Protein AF-A0A0V0Q0A6-F1 (afdb_monomer_lite)

pLDDT: mean 76.24, std 11.17, range [36.5, 92.44]

Radius of gyration: 13.83 Å; chains: 1; bounding box: 33×22×38 Å

Structure (mmCIF, N/CA/C/O backbone):
data_AF-A0A0V0Q0A6-F1
#
_entry.id   AF-A0A0V0Q0A6-F1
#
loop_
_atom_site.group_PDB
_atom_site.id
_atom_site.type_symbol
_atom_site.label_atom_id
_atom_site.label_alt_id
_atom_site.label_comp_id
_atom_site.label_asym_id
_atom_site.label_entity_id
_atom_site.label_seq_id
_atom_site.pdbx_PDB_ins_code
_atom_site.Cartn_x
_atom_site.Cartn_y
_atom_site.Cartn_z
_atom_site.occupancy
_atom_site.B_iso_or_equiv
_atom_site.auth_seq_id
_atom_site.auth_comp_id
_atom_site.auth_asym_id
_atom_site.auth_atom_id
_atom_site.pdbx_PDB_model_num
ATOM 1 N N . MET A 1 1 ? 19.187 2.003 -26.568 1.00 36.50 1 MET A N 1
ATOM 2 C CA . MET A 1 1 ? 18.005 1.743 -25.724 1.00 36.50 1 MET A CA 1
ATOM 3 C C . MET A 1 1 ? 17.864 2.925 -24.785 1.00 36.50 1 MET A C 1
ATOM 5 O O . MET A 1 1 ? 18.779 3.171 -24.014 1.00 36.50 1 MET A O 1
ATOM 9 N N . GLN A 1 2 ? 16.831 3.747 -24.969 1.00 39.50 2 GLN A N 1
ATOM 10 C CA . GLN A 1 2 ? 16.614 4.945 -24.158 1.00 39.50 2 GLN A CA 1
ATOM 11 C C . GLN A 1 2 ? 15.848 4.534 -22.901 1.00 39.50 2 GLN A C 1
ATOM 13 O O . GLN A 1 2 ? 14.640 4.323 -22.958 1.00 39.50 2 GLN A O 1
ATOM 18 N N . THR A 1 3 ? 16.545 4.384 -21.780 1.00 45.50 3 THR A N 1
ATOM 19 C CA . THR A 1 3 ? 15.919 4.360 -20.458 1.00 45.50 3 THR A CA 1
ATOM 20 C C . THR A 1 3 ? 15.183 5.686 -20.280 1.00 45.50 3 THR A C 1
ATOM 22 O O . THR A 1 3 ? 15.806 6.747 -20.317 1.00 45.50 3 THR A O 1
ATOM 25 N N . GLN A 1 4 ? 13.852 5.653 -20.166 1.00 49.09 4 GLN A N 1
ATOM 26 C CA . GLN A 1 4 ? 13.076 6.867 -19.918 1.00 49.09 4 GLN A CA 1
ATOM 27 C C . GLN A 1 4 ? 13.360 7.359 -18.489 1.00 49.09 4 GLN A C 1
ATOM 29 O O . GLN A 1 4 ? 13.018 6.659 -17.535 1.00 49.09 4 GLN A O 1
ATOM 34 N N . PRO A 1 5 ? 13.923 8.568 -18.302 1.00 47.22 5 PRO A N 1
ATOM 35 C CA . PRO A 1 5 ? 14.285 9.089 -16.978 1.00 47.22 5 PRO A CA 1
ATOM 36 C C . PRO A 1 5 ? 13.086 9.300 -16.034 1.00 47.22 5 PRO A C 1
ATOM 38 O O . PRO A 1 5 ? 13.267 9.491 -14.835 1.00 47.22 5 PRO A O 1
ATOM 41 N N . GLY A 1 6 ? 11.857 9.282 -16.563 1.00 53.50 6 GLY A N 1
ATOM 42 C CA . GLY A 1 6 ? 10.637 9.582 -15.809 1.00 53.50 6 GLY A CA 1
ATOM 43 C C . GLY A 1 6 ? 10.104 8.437 -14.942 1.00 53.50 6 GLY A C 1
ATOM 44 O O . GLY A 1 6 ? 9.478 8.712 -13.919 1.00 53.50 6 GLY A O 1
ATOM 45 N N . GLY A 1 7 ? 10.362 7.173 -15.303 1.00 60.72 7 GLY A N 1
ATOM 46 C CA . GLY A 1 7 ? 9.851 6.014 -14.559 1.00 60.72 7 GLY A CA 1
ATOM 47 C C . GLY A 1 7 ? 10.438 5.954 -13.150 1.00 60.72 7 GLY A C 1
ATOM 48 O O . GLY A 1 7 ? 9.716 6.071 -12.163 1.00 60.72 7 GLY A O 1
ATOM 49 N N . ILE A 1 8 ? 11.769 5.895 -13.061 1.00 64.38 8 ILE A N 1
ATOM 50 C CA . ILE A 1 8 ? 12.505 5.799 -11.790 1.00 64.38 8 ILE A CA 1
ATOM 51 C C . ILE A 1 8 ? 12.219 7.000 -10.876 1.00 64.38 8 ILE A C 1
ATOM 53 O O . ILE A 1 8 ? 11.958 6.815 -9.690 1.00 64.38 8 ILE A O 1
ATOM 57 N N . ALA A 1 9 ? 12.188 8.224 -11.414 1.00 67.12 9 ALA A N 1
ATOM 58 C CA . ALA A 1 9 ? 11.885 9.421 -10.623 1.00 67.12 9 ALA A CA 1
ATOM 59 C C . ALA A 1 9 ? 10.476 9.376 -9.999 1.00 67.12 9 ALA A C 1
ATOM 61 O O . ALA A 1 9 ? 10.286 9.800 -8.859 1.00 67.12 9 ALA A O 1
ATOM 62 N N . THR A 1 10 ? 9.500 8.811 -10.717 1.00 67.12 10 THR A N 1
ATOM 63 C CA . THR A 1 10 ? 8.127 8.637 -10.218 1.00 67.12 10 THR A CA 1
ATOM 64 C C . THR A 1 10 ? 8.071 7.604 -9.092 1.00 67.12 10 THR A C 1
ATOM 66 O O . THR A 1 10 ? 7.384 7.823 -8.095 1.00 67.12 10 THR A O 1
ATOM 69 N N . TYR A 1 11 ? 8.839 6.515 -9.199 1.00 67.81 11 TYR A N 1
ATOM 70 C CA . TYR A 1 11 ? 8.941 5.503 -8.142 1.00 67.81 11 TYR A CA 1
ATOM 71 C C . TYR A 1 11 ? 9.638 6.023 -6.882 1.00 67.81 11 TYR A C 1
ATOM 73 O O . TYR A 1 11 ? 9.186 5.743 -5.772 1.00 67.81 11 TYR A O 1
ATOM 81 N N . VAL A 1 12 ? 10.699 6.821 -7.032 1.00 71.31 12 VAL A N 1
ATOM 82 C CA . VAL A 1 12 ? 11.382 7.461 -5.896 1.00 71.31 12 VAL A CA 1
ATOM 83 C C . VAL A 1 12 ? 10.432 8.411 -5.166 1.00 71.31 12 VAL A C 1
ATOM 85 O O . VAL A 1 12 ? 10.251 8.274 -3.957 1.00 71.31 12 VAL A O 1
ATOM 88 N N . ALA A 1 13 ? 9.745 9.296 -5.897 1.00 73.62 13 ALA A N 1
ATOM 89 C CA . ALA A 1 13 ? 8.761 10.208 -5.314 1.00 73.62 13 ALA A CA 1
ATOM 90 C C . ALA A 1 13 ? 7.613 9.458 -4.610 1.00 73.62 13 ALA A C 1
ATOM 92 O O . ALA A 1 13 ? 7.124 9.888 -3.563 1.00 73.62 13 ALA A O 1
ATOM 93 N N . PHE A 1 14 ? 7.197 8.308 -5.152 1.00 73.06 14 PHE A N 1
ATOM 94 C CA . PHE A 1 14 ? 6.199 7.451 -4.519 1.00 73.06 14 PHE A CA 1
ATOM 95 C C . PHE A 1 14 ? 6.700 6.873 -3.188 1.00 73.06 14 PHE A C 1
ATOM 97 O O . PHE A 1 14 ? 6.000 6.955 -2.179 1.00 73.06 14 PHE A O 1
ATOM 104 N N . ASN A 1 15 ? 7.921 6.334 -3.155 1.00 74.38 15 ASN A N 1
ATOM 105 C CA . ASN A 1 15 ? 8.509 5.781 -1.934 1.00 74.38 15 ASN A CA 1
ATOM 106 C C . ASN A 1 15 ? 8.712 6.849 -0.849 1.00 74.38 15 ASN A C 1
ATOM 108 O O . ASN A 1 15 ? 8.439 6.587 0.322 1.00 74.38 15 ASN A O 1
ATOM 112 N N . GLU A 1 16 ? 9.113 8.066 -1.221 1.00 77.81 16 GLU A N 1
ATOM 113 C CA . GLU A 1 16 ? 9.180 9.197 -0.289 1.00 77.81 16 GLU A CA 1
ATOM 114 C C . GLU A 1 16 ? 7.803 9.527 0.301 1.00 77.81 16 GLU A C 1
ATOM 116 O O . GLU A 1 16 ? 7.675 9.745 1.508 1.00 77.81 16 GLU A O 1
ATOM 121 N N . ARG A 1 17 ? 6.748 9.503 -0.522 1.00 74.19 17 ARG A N 1
ATOM 122 C CA . ARG A 1 17 ? 5.373 9.748 -0.069 1.00 74.19 17 ARG A CA 1
ATOM 123 C C . ARG A 1 17 ? 4.884 8.671 0.899 1.00 74.19 17 ARG A C 1
ATOM 125 O O . ARG A 1 17 ? 4.270 8.996 1.913 1.00 74.19 17 ARG A O 1
ATOM 132 N N . VAL A 1 18 ? 5.189 7.405 0.618 1.00 75.31 18 VAL A N 1
ATOM 133 C CA . VAL A 1 18 ? 4.897 6.274 1.513 1.00 75.31 18 VAL A CA 1
ATOM 134 C C . VAL A 1 18 ? 5.636 6.424 2.846 1.00 75.31 18 VAL A C 1
ATOM 136 O O . VAL A 1 18 ? 5.043 6.218 3.904 1.00 75.31 18 VAL A O 1
ATOM 139 N N . ALA A 1 19 ? 6.907 6.830 2.820 1.00 73.94 19 ALA A N 1
ATOM 140 C CA . ALA A 1 19 ? 7.691 7.064 4.031 1.00 73.94 19 ALA A CA 1
ATOM 141 C C . ALA A 1 19 ? 7.142 8.225 4.877 1.00 73.94 19 ALA A C 1
ATOM 143 O O . ALA A 1 19 ? 7.128 8.131 6.104 1.00 73.94 19 ALA A O 1
ATOM 144 N N . GLN A 1 20 ? 6.654 9.294 4.241 1.00 76.06 20 GLN A N 1
ATOM 145 C CA . GLN A 1 20 ? 5.971 10.392 4.934 1.00 76.06 20 GLN A CA 1
ATOM 146 C C . GLN A 1 20 ? 4.671 9.917 5.592 1.00 76.06 20 GLN A C 1
ATOM 148 O O . GLN A 1 20 ? 4.464 10.189 6.771 1.00 76.06 20 GLN A O 1
ATOM 153 N N . LEU A 1 21 ? 3.846 9.148 4.870 1.00 69.75 21 LEU A N 1
ATOM 154 C CA . LEU A 1 21 ? 2.604 8.571 5.402 1.00 69.75 21 LEU A CA 1
ATOM 155 C C . LEU A 1 21 ? 2.859 7.679 6.624 1.00 69.75 21 LEU A C 1
ATOM 157 O O . LEU A 1 21 ? 2.131 7.765 7.609 1.00 69.75 21 LEU A O 1
ATOM 161 N N . LEU A 1 22 ? 3.926 6.872 6.598 1.00 67.38 22 LEU A N 1
ATOM 162 C CA . LEU A 1 22 ? 4.344 6.044 7.737 1.00 67.38 22 LEU A CA 1
ATOM 163 C C . LEU A 1 22 ? 4.654 6.863 8.998 1.00 67.38 22 LEU A C 1
ATOM 165 O O . LEU A 1 22 ? 4.480 6.356 10.103 1.00 67.38 22 LEU A O 1
ATOM 169 N N . GLN A 1 23 ? 5.134 8.098 8.842 1.00 71.06 23 GLN A N 1
ATOM 170 C CA . GLN A 1 23 ? 5.475 8.971 9.966 1.00 71.06 23 GLN A CA 1
ATOM 171 C C . GLN A 1 23 ? 4.282 9.796 10.456 1.00 71.06 23 GLN A C 1
ATOM 173 O O . GLN A 1 23 ? 4.186 10.062 11.652 1.00 71.06 23 GLN A O 1
ATOM 178 N N . SER A 1 24 ? 3.388 10.215 9.557 1.00 74.94 24 SER A N 1
ATOM 179 C CA . SER A 1 24 ? 2.265 11.095 9.893 1.00 74.94 24 SER A CA 1
ATOM 180 C C . SER A 1 24 ? 0.995 10.356 10.312 1.00 74.94 24 SER A C 1
ATOM 182 O O . SER A 1 24 ? 0.163 10.939 11.002 1.00 74.94 24 SER A O 1
ATOM 184 N N . GLU A 1 25 ? 0.820 9.097 9.897 1.00 72.75 25 GLU A N 1
ATOM 185 C CA . GLU A 1 25 ? -0.445 8.367 10.030 1.00 72.75 25 GLU A CA 1
ATOM 186 C C . GLU A 1 25 ? -0.214 6.927 10.530 1.00 72.75 25 GLU A C 1
ATOM 188 O O . GLU A 1 25 ? -0.234 5.974 9.743 1.00 72.75 25 GLU A O 1
ATOM 193 N N . PRO A 1 26 ? -0.003 6.729 11.848 1.00 74.00 26 PRO A N 1
ATOM 194 C CA . PRO A 1 26 ? 0.323 5.417 12.416 1.00 74.00 26 PRO A CA 1
ATOM 195 C C . PRO A 1 26 ? -0.766 4.362 12.165 1.00 74.00 26 PRO A C 1
ATOM 197 O O . PRO A 1 26 ? -0.451 3.185 11.990 1.00 74.00 26 PRO A O 1
ATOM 200 N N . ASP A 1 27 ? -2.027 4.783 12.048 1.00 75.69 27 ASP A N 1
ATOM 201 C CA . ASP A 1 27 ? -3.169 3.921 11.713 1.00 75.69 27 ASP A CA 1
ATOM 202 C C . ASP A 1 27 ? -3.042 3.245 10.338 1.00 75.69 27 ASP A C 1
ATOM 204 O O . ASP A 1 27 ? -3.681 2.223 10.085 1.00 75.69 27 ASP A O 1
ATOM 208 N N . ASN A 1 28 ? -2.190 3.779 9.460 1.00 74.56 28 ASN A N 1
ATOM 209 C CA . ASN A 1 28 ? -1.949 3.255 8.120 1.00 74.56 28 ASN A CA 1
ATOM 210 C C . ASN A 1 28 ? -0.605 2.552 7.975 1.00 74.56 28 ASN A C 1
ATOM 212 O O . ASN A 1 28 ? -0.227 2.177 6.861 1.00 74.56 28 ASN A O 1
ATOM 216 N N . ALA A 1 29 ? 0.124 2.349 9.073 1.00 82.00 29 ALA A N 1
ATOM 217 C CA . ALA A 1 29 ? 1.497 1.874 9.000 1.00 82.00 29 ALA A CA 1
ATOM 218 C C . ALA A 1 29 ? 1.625 0.523 8.277 1.00 82.00 29 ALA A C 1
ATOM 220 O O . ALA A 1 29 ? 2.548 0.319 7.487 1.00 82.00 29 ALA A O 1
ATOM 221 N N . ALA A 1 30 ? 0.668 -0.385 8.487 1.00 86.38 30 ALA A N 1
ATOM 222 C CA . ALA A 1 30 ? 0.632 -1.670 7.793 1.00 86.38 30 ALA A CA 1
ATOM 223 C C . ALA A 1 30 ? 0.453 -1.498 6.276 1.00 86.38 30 ALA A C 1
ATOM 225 O O . ALA A 1 30 ? 1.220 -2.057 5.492 1.00 86.38 30 ALA A O 1
ATOM 226 N N . ALA A 1 31 ? -0.513 -0.680 5.859 1.00 82.44 31 ALA A N 1
ATOM 227 C CA . ALA A 1 31 ? -0.839 -0.486 4.453 1.00 82.44 31 ALA A CA 1
ATOM 228 C C . ALA A 1 31 ? 0.293 0.240 3.706 1.00 82.44 31 ALA A C 1
ATOM 230 O O . ALA A 1 31 ? 0.691 -0.170 2.617 1.00 82.44 31 ALA A O 1
ATOM 231 N N . ALA A 1 32 ? 0.881 1.260 4.333 1.00 79.19 32 ALA A N 1
ATOM 232 C CA . ALA A 1 32 ? 2.029 1.966 3.785 1.00 79.19 32 ALA A CA 1
ATOM 233 C C . ALA A 1 32 ? 3.264 1.050 3.673 1.00 79.19 32 ALA A C 1
ATOM 235 O O . ALA A 1 32 ? 3.973 1.084 2.668 1.00 79.19 32 ALA A O 1
ATOM 236 N N . ARG A 1 33 ? 3.497 0.156 4.644 1.00 85.12 33 ARG A N 1
ATOM 237 C CA . ARG A 1 33 ? 4.598 -0.815 4.561 1.00 85.12 33 ARG A CA 1
ATOM 238 C C . ARG A 1 33 ? 4.396 -1.845 3.446 1.00 85.12 33 ARG A C 1
ATOM 240 O O . ARG A 1 33 ? 5.362 -2.155 2.753 1.00 85.12 33 ARG A O 1
ATOM 247 N N . LEU A 1 34 ? 3.172 -2.338 3.252 1.00 89.50 34 LEU A N 1
ATOM 248 C CA . LEU A 1 34 ? 2.838 -3.249 2.149 1.00 89.50 34 LEU A CA 1
ATOM 249 C C . LEU A 1 34 ? 3.036 -2.576 0.785 1.00 89.50 34 LEU A C 1
ATOM 251 O O . LEU A 1 34 ? 3.667 -3.156 -0.095 1.00 89.50 34 LEU A O 1
ATOM 255 N N . LEU A 1 35 ? 2.595 -1.324 0.636 1.00 83.62 35 LEU A N 1
ATOM 256 C CA . LEU A 1 35 ? 2.831 -0.548 -0.584 1.00 83.62 35 LEU A CA 1
ATOM 257 C C . LEU A 1 35 ? 4.322 -0.363 -0.880 1.00 83.62 35 LEU A C 1
ATOM 259 O O . LEU A 1 35 ? 4.734 -0.572 -2.016 1.00 83.62 35 LEU A O 1
ATOM 263 N N . GLY A 1 36 ? 5.136 -0.037 0.129 1.00 82.88 36 GLY A N 1
ATOM 264 C CA . GLY A 1 36 ? 6.586 0.098 -0.046 1.00 82.88 36 GLY A CA 1
ATOM 265 C C . GLY A 1 36 ? 7.278 -1.206 -0.468 1.00 82.88 36 GLY A C 1
ATOM 266 O O . GLY A 1 36 ? 8.224 -1.186 -1.250 1.00 82.88 36 GLY A O 1
ATOM 267 N N . GLN A 1 37 ? 6.801 -2.359 0.013 1.00 85.69 37 GLN A N 1
ATOM 268 C CA . GLN A 1 37 ? 7.303 -3.661 -0.443 1.00 85.69 37 GLN A CA 1
ATOM 269 C C . GLN A 1 37 ? 6.928 -3.934 -1.902 1.00 85.69 37 GLN A C 1
ATOM 271 O O . GLN A 1 37 ? 7.756 -4.429 -2.667 1.00 85.69 37 GLN A O 1
ATOM 276 N N . LEU A 1 38 ? 5.696 -3.598 -2.285 1.00 84.31 38 LEU A N 1
ATOM 277 C CA . LEU A 1 38 ? 5.189 -3.776 -3.641 1.00 84.31 38 LEU A CA 1
ATOM 278 C C . LEU A 1 38 ? 5.998 -2.951 -4.652 1.00 84.31 38 LEU A C 1
ATOM 280 O O . LEU A 1 38 ? 6.455 -3.476 -5.667 1.00 84.31 38 LEU A O 1
ATOM 284 N N . THR A 1 39 ? 6.226 -1.672 -4.350 1.00 78.50 39 THR A N 1
ATOM 285 C CA . THR A 1 39 ? 7.010 -0.777 -5.207 1.00 78.50 39 THR A CA 1
ATOM 286 C C . THR A 1 39 ? 8.486 -1.133 -5.234 1.00 78.50 39 THR A C 1
ATOM 288 O O . THR A 1 39 ? 9.094 -1.062 -6.297 1.00 78.50 39 THR A O 1
ATOM 291 N N . GLY A 1 40 ? 9.061 -1.565 -4.107 1.00 80.00 40 GLY A N 1
ATOM 292 C CA . GLY A 1 40 ? 10.441 -2.049 -4.056 1.00 80.00 40 GLY A CA 1
ATOM 293 C C . GLY A 1 40 ? 10.675 -3.223 -5.010 1.00 80.00 40 GLY A C 1
ATOM 294 O O . GLY A 1 40 ? 11.595 -3.181 -5.823 1.00 80.00 40 GLY A O 1
ATOM 295 N N . ARG A 1 41 ? 9.785 -4.227 -4.991 1.00 79.31 41 ARG A N 1
ATOM 296 C CA . ARG A 1 41 ? 9.854 -5.375 -5.914 1.00 79.31 41 ARG A CA 1
ATOM 297 C C . ARG A 1 41 ? 9.718 -4.960 -7.377 1.00 79.31 41 ARG A C 1
ATOM 299 O O . ARG A 1 41 ? 10.422 -5.505 -8.222 1.00 79.31 41 ARG A O 1
ATOM 306 N N . PHE A 1 42 ? 8.842 -4.000 -7.674 1.00 76.38 42 PHE A N 1
ATOM 307 C CA . PHE A 1 42 ? 8.689 -3.483 -9.033 1.00 76.38 42 PHE A CA 1
ATOM 308 C C . PHE A 1 42 ? 9.969 -2.798 -9.529 1.00 76.38 42 PHE A C 1
ATOM 310 O O . PHE A 1 42 ? 10.409 -3.067 -10.643 1.00 76.38 42 PHE A O 1
ATOM 317 N N . VAL A 1 43 ? 10.595 -1.953 -8.702 1.00 74.19 43 VAL A N 1
ATOM 318 C CA . VAL A 1 43 ? 11.860 -1.286 -9.054 1.00 74.19 43 VAL A CA 1
ATOM 319 C C . VAL A 1 43 ? 12.964 -2.312 -9.290 1.00 74.19 43 VAL A C 1
ATOM 321 O O . VAL A 1 43 ? 13.643 -2.236 -10.308 1.00 74.19 43 VAL A O 1
ATOM 324 N N . GLU A 1 44 ? 13.103 -3.312 -8.415 1.00 74.62 44 GLU A N 1
ATOM 325 C CA . GLU A 1 44 ? 14.083 -4.387 -8.609 1.00 74.62 44 GLU A CA 1
ATOM 326 C C . GLU A 1 44 ? 13.850 -5.179 -9.905 1.00 74.62 44 GLU A C 1
ATOM 328 O O . GLU A 1 44 ? 14.812 -5.575 -10.567 1.00 74.62 44 GLU A O 1
ATOM 333 N N . ALA A 1 45 ? 12.590 -5.437 -10.269 1.00 72.88 45 ALA A N 1
ATOM 334 C CA . ALA A 1 45 ? 12.246 -6.104 -11.521 1.00 72.88 45 ALA A CA 1
ATOM 335 C C . ALA A 1 45 ? 12.596 -5.225 -12.732 1.00 72.88 45 ALA A C 1
ATOM 337 O O . ALA A 1 45 ? 13.246 -5.701 -13.659 1.00 72.88 45 ALA A O 1
ATOM 338 N N . PHE A 1 46 ? 12.248 -3.937 -12.678 1.00 69.19 46 PHE A N 1
ATOM 339 C CA . PHE A 1 46 ? 12.534 -2.959 -13.727 1.00 69.19 46 PHE A CA 1
ATOM 340 C C . PHE A 1 46 ? 14.040 -2.727 -13.935 1.00 69.19 46 PHE A C 1
ATOM 342 O O . PHE A 1 46 ? 14.492 -2.579 -15.069 1.00 69.19 46 PHE A O 1
ATOM 349 N N . GLU A 1 47 ? 14.835 -2.707 -12.860 1.00 71.38 47 GLU A N 1
ATOM 350 C CA . GLU A 1 47 ? 16.297 -2.593 -12.939 1.00 71.38 47 GLU A CA 1
ATOM 351 C C . GLU A 1 47 ? 16.946 -3.819 -13.592 1.00 71.38 47 GLU A C 1
ATOM 353 O O . GLU A 1 47 ? 17.932 -3.676 -14.317 1.00 71.38 47 GLU A O 1
ATOM 358 N N . ARG A 1 48 ? 16.405 -5.023 -13.354 1.00 74.25 48 ARG A N 1
ATOM 359 C CA . ARG A 1 48 ? 16.899 -6.256 -13.989 1.00 74.25 48 ARG A CA 1
ATOM 360 C C . ARG A 1 48 ? 16.496 -6.345 -15.454 1.00 74.25 48 ARG A C 1
ATOM 362 O O . ARG A 1 48 ? 17.320 -6.720 -16.284 1.00 74.25 48 ARG A O 1
ATOM 369 N N . GLU A 1 49 ? 15.246 -6.020 -15.762 1.00 72.50 49 GLU A N 1
ATOM 370 C CA . GLU A 1 49 ? 14.699 -6.067 -17.112 1.00 72.50 49 GLU A CA 1
ATOM 371 C C . GLU A 1 49 ? 13.677 -4.932 -17.289 1.00 72.50 49 GLU A C 1
ATOM 373 O O . GLU A 1 49 ? 12.579 -4.998 -16.733 1.00 72.50 49 GLU A O 1
ATOM 378 N N . PRO A 1 50 ? 14.020 -3.870 -18.046 1.00 67.94 50 PRO A N 1
ATOM 379 C CA . PRO A 1 50 ? 13.119 -2.746 -18.249 1.00 67.94 50 PRO A CA 1
ATOM 380 C C . PRO A 1 50 ? 11.818 -3.210 -18.901 1.00 67.94 50 PRO A C 1
ATOM 382 O O . PRO A 1 50 ? 11.820 -3.750 -20.012 1.00 67.94 50 PRO A O 1
ATOM 385 N N . LEU A 1 51 ? 10.706 -2.982 -18.210 1.00 66.44 51 LEU A N 1
ATOM 386 C CA . LEU A 1 51 ? 9.388 -3.373 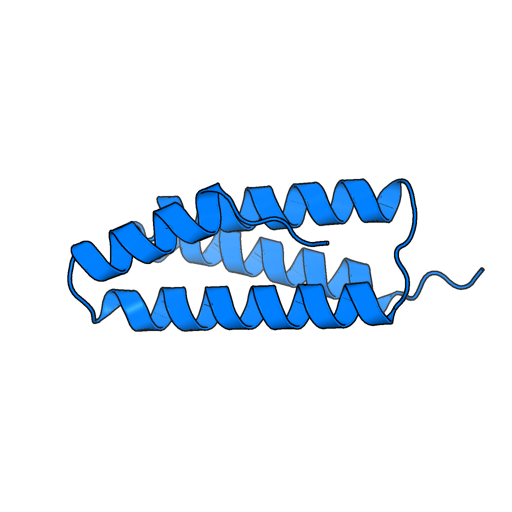-18.688 1.00 66.44 51 LEU A CA 1
ATOM 387 C C . LEU A 1 51 ? 8.942 -2.488 -19.869 1.00 66.44 51 LEU A C 1
ATOM 389 O O . LEU A 1 51 ? 9.428 -1.366 -20.048 1.00 66.44 51 LEU A O 1
ATOM 393 N N . PRO A 1 52 ? 8.004 -2.969 -20.706 1.00 68.56 52 PRO A N 1
ATOM 394 C CA . PRO A 1 52 ? 7.377 -2.137 -21.723 1.00 68.56 52 PRO A CA 1
ATOM 395 C C . PRO A 1 52 ? 6.699 -0.910 -21.096 1.00 68.56 52 PRO A C 1
ATOM 397 O O . PRO A 1 52 ? 6.036 -1.012 -20.068 1.00 68.56 52 PRO A O 1
ATOM 400 N N . SER A 1 53 ? 6.751 0.241 -21.769 1.00 66.06 53 SER A N 1
ATOM 401 C CA . SER A 1 53 ? 6.183 1.506 -21.262 1.00 66.06 53 SER A CA 1
ATOM 402 C C . SER A 1 53 ? 4.673 1.468 -20.960 1.00 66.06 53 SER A C 1
ATOM 404 O O . SER A 1 53 ? 4.166 2.282 -20.186 1.00 66.06 53 SER A O 1
ATOM 406 N N . SER A 1 54 ? 3.932 0.532 -21.559 1.00 66.62 54 SER A N 1
ATOM 407 C CA . SER A 1 54 ? 2.525 0.267 -21.237 1.00 66.62 54 SER A CA 1
ATOM 408 C C . SER A 1 54 ? 2.342 -0.354 -19.849 1.00 66.62 54 SER A C 1
ATOM 410 O O . SER A 1 54 ? 1.386 0.001 -19.157 1.00 66.62 54 SER A O 1
ATOM 412 N N . VAL A 1 55 ? 3.260 -1.231 -19.438 1.00 67.38 55 VAL A N 1
ATOM 413 C CA . VAL A 1 55 ? 3.271 -1.875 -18.118 1.00 67.38 55 VAL A CA 1
ATOM 414 C C . VAL A 1 55 ? 3.587 -0.842 -17.040 1.00 67.38 55 VAL A C 1
ATOM 416 O O . VAL A 1 55 ? 2.850 -0.733 -16.063 1.00 67.38 55 VAL A O 1
ATOM 419 N N . ASP A 1 56 ? 4.578 0.021 -17.279 1.00 69.94 56 ASP A N 1
ATOM 420 C CA . ASP A 1 56 ? 4.929 1.110 -16.358 1.00 69.94 56 ASP A CA 1
ATOM 421 C C . ASP A 1 56 ? 3.736 2.021 -16.052 1.00 69.94 56 ASP A C 1
ATOM 423 O O . ASP A 1 56 ? 3.480 2.382 -14.901 1.00 69.94 56 ASP A O 1
ATOM 427 N N . ARG A 1 57 ? 2.963 2.388 -17.081 1.00 74.75 57 ARG A N 1
ATOM 428 C CA . ARG A 1 57 ? 1.810 3.277 -16.911 1.00 74.75 57 ARG A CA 1
ATOM 429 C C . ARG A 1 57 ? 0.676 2.604 -16.141 1.00 74.75 57 ARG A C 1
ATOM 431 O O . ARG A 1 57 ? 0.061 3.250 -15.297 1.00 74.75 57 ARG A O 1
ATOM 438 N N . ALA A 1 58 ? 0.405 1.328 -16.413 1.00 80.00 58 ALA A N 1
ATOM 439 C CA . ALA A 1 58 ? -0.617 0.568 -15.699 1.00 80.00 58 ALA A CA 1
ATOM 440 C C . ALA A 1 58 ? -0.246 0.371 -14.219 1.00 80.00 58 ALA A C 1
ATOM 442 O O . ALA A 1 58 ? -1.089 0.574 -13.344 1.00 80.00 58 ALA A O 1
ATOM 443 N N . ALA A 1 59 ? 1.022 0.059 -13.941 1.00 80.00 59 ALA A N 1
ATOM 444 C CA . ALA A 1 59 ? 1.566 -0.068 -12.594 1.00 80.00 59 ALA A CA 1
ATOM 445 C C . ALA A 1 59 ? 1.432 1.241 -11.795 1.00 80.00 59 ALA A C 1
ATOM 447 O O . ALA A 1 59 ? 0.924 1.239 -10.671 1.00 80.00 59 ALA A O 1
ATOM 448 N N . ILE A 1 60 ? 1.797 2.376 -12.402 1.00 76.12 60 ILE A N 1
ATOM 449 C CA . ILE A 1 60 ? 1.670 3.703 -11.781 1.00 76.12 60 ILE A CA 1
ATOM 450 C C . ILE A 1 60 ? 0.205 4.048 -11.474 1.00 76.12 60 ILE A C 1
ATOM 452 O O . ILE A 1 60 ? -0.090 4.544 -10.387 1.00 76.12 60 ILE A O 1
ATOM 456 N N . GLU A 1 61 ? -0.729 3.790 -12.393 1.00 83.38 61 GLU A N 1
ATOM 457 C CA . GLU A 1 61 ? -2.153 4.056 -12.141 1.00 83.38 61 GLU A CA 1
ATOM 458 C C . GLU A 1 61 ? -2.722 3.160 -11.035 1.00 83.38 61 GLU A C 1
ATOM 460 O O . GLU A 1 61 ? -3.479 3.632 -10.186 1.00 83.38 61 GLU A O 1
ATOM 465 N N . ARG A 1 62 ? -2.301 1.891 -10.971 1.00 86.00 62 ARG A N 1
ATOM 466 C CA . ARG A 1 62 ? -2.697 0.979 -9.890 1.00 86.00 62 ARG A CA 1
ATOM 467 C C . ARG A 1 62 ? -2.213 1.482 -8.525 1.00 86.00 62 ARG A C 1
ATOM 469 O O . ARG A 1 62 ? -2.977 1.509 -7.562 1.00 86.00 62 ARG A O 1
ATOM 476 N N . LEU A 1 63 ? -0.966 1.946 -8.460 1.00 83.19 63 LEU A N 1
ATOM 477 C CA . LEU A 1 63 ? -0.378 2.528 -7.255 1.00 83.19 63 LEU A CA 1
ATOM 478 C C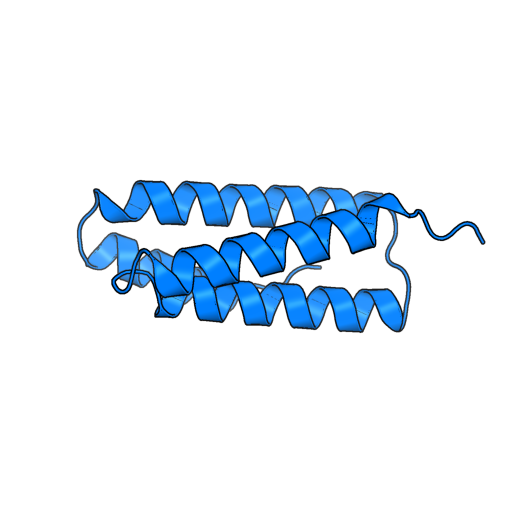 . LEU A 1 63 ? -1.121 3.780 -6.779 1.00 83.19 63 LEU A C 1
ATOM 480 O O . LEU A 1 63 ? -1.379 3.919 -5.582 1.00 83.19 63 LEU A O 1
ATOM 484 N N . LYS A 1 64 ? -1.514 4.666 -7.702 1.00 82.31 64 LYS A N 1
ATOM 485 C CA . LYS A 1 64 ? -2.340 5.839 -7.374 1.00 82.31 64 LYS A CA 1
ATOM 486 C C . LYS A 1 64 ? -3.694 5.434 -6.798 1.00 82.31 64 LYS A C 1
ATOM 488 O O . LYS A 1 64 ? -4.072 5.950 -5.751 1.00 82.31 64 LYS A O 1
ATOM 493 N N . GLN A 1 65 ? -4.378 4.472 -7.419 1.00 87.44 65 GLN A N 1
ATOM 494 C CA . GLN A 1 65 ? -5.674 3.984 -6.932 1.00 87.44 65 GLN A CA 1
ATOM 495 C C . GLN A 1 65 ? -5.579 3.415 -5.514 1.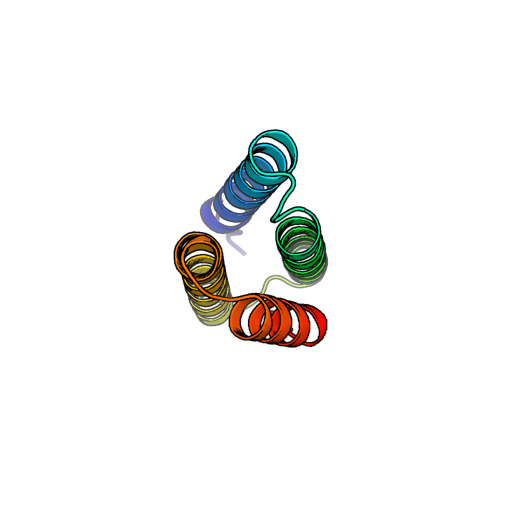00 87.44 65 GLN A C 1
ATOM 497 O O . GLN A 1 65 ? -6.450 3.675 -4.684 1.00 87.44 65 GLN A O 1
ATOM 502 N N . TRP A 1 66 ? -4.522 2.660 -5.201 1.00 87.88 66 TRP A N 1
ATOM 503 C CA . TRP A 1 66 ? -4.331 2.165 -3.840 1.00 87.88 66 TRP A CA 1
ATOM 504 C C . TRP A 1 66 ? -4.035 3.279 -2.841 1.00 87.88 66 TRP A C 1
ATOM 506 O O . TRP A 1 66 ? -4.606 3.244 -1.755 1.00 87.88 66 TRP A O 1
ATOM 516 N N . LEU A 1 67 ? -3.225 4.284 -3.194 1.00 81.31 67 LEU A N 1
ATOM 517 C CA . LEU A 1 67 ? -3.011 5.451 -2.330 1.00 81.31 67 LEU A CA 1
ATOM 518 C C . LEU A 1 67 ? -4.317 6.207 -2.055 1.00 81.31 67 LEU A C 1
ATOM 520 O O . LEU A 1 67 ? -4.609 6.528 -0.905 1.00 81.31 67 LEU A O 1
ATOM 524 N N . GLU A 1 68 ? -5.125 6.460 -3.084 1.00 83.75 68 GLU A N 1
ATOM 525 C CA . GLU A 1 68 ? -6.424 7.127 -2.937 1.00 83.75 68 GLU A CA 1
ATOM 526 C C . GLU A 1 68 ? -7.366 6.332 -2.026 1.00 83.75 68 GLU A C 1
ATOM 528 O O . GLU A 1 68 ? -8.005 6.891 -1.132 1.00 83.75 68 GLU A O 1
ATOM 533 N N . ARG A 1 69 ? -7.408 5.005 -2.192 1.00 85.69 69 ARG A N 1
ATOM 534 C CA . ARG A 1 69 ? -8.196 4.115 -1.330 1.00 85.69 69 ARG A CA 1
ATOM 535 C C . ARG A 1 69 ? -7.692 4.096 0.107 1.00 85.69 69 ARG A C 1
ATOM 537 O O . ARG A 1 69 ? -8.513 4.032 1.014 1.00 85.69 69 ARG A O 1
ATOM 544 N N . LEU A 1 70 ? -6.384 4.188 0.325 1.00 80.44 70 LEU A N 1
ATOM 545 C CA . LEU A 1 70 ? -5.774 4.259 1.654 1.00 80.44 70 LEU A CA 1
ATOM 546 C C . LEU A 1 70 ? -6.221 5.511 2.411 1.00 80.44 70 LEU A C 1
ATOM 548 O O . LEU A 1 70 ? -6.549 5.445 3.591 1.00 80.44 70 LEU A O 1
ATOM 552 N N . VAL A 1 71 ? -6.299 6.646 1.713 1.00 79.31 71 VAL A N 1
ATOM 553 C CA . VAL A 1 71 ? -6.824 7.898 2.273 1.00 79.31 71 VAL A CA 1
ATOM 554 C C . VAL A 1 71 ? -8.328 7.778 2.541 1.00 79.31 71 VAL A C 1
ATOM 556 O O . VAL A 1 71 ? -8.806 8.164 3.605 1.00 79.31 71 VAL A O 1
ATOM 559 N N . ALA A 1 72 ? -9.089 7.193 1.612 1.00 81.44 72 ALA A N 1
ATOM 560 C CA . ALA A 1 72 ? -10.539 7.059 1.744 1.00 81.44 72 ALA A CA 1
ATOM 561 C C . ALA A 1 72 ? -10.967 6.066 2.841 1.00 81.44 72 ALA A C 1
ATOM 563 O O . ALA A 1 72 ? -11.961 6.296 3.532 1.00 81.44 72 ALA A O 1
ATOM 564 N N . VAL A 1 73 ? -10.237 4.960 3.016 1.00 81.38 73 VAL A N 1
ATOM 565 C CA . VAL A 1 73 ? -10.592 3.889 3.961 1.00 81.38 73 VAL A CA 1
ATOM 566 C C . VAL A 1 73 ? -10.387 4.299 5.420 1.00 81.38 73 VAL A C 1
ATOM 568 O O . VAL A 1 73 ? -10.983 3.710 6.319 1.00 81.38 73 VAL A O 1
ATOM 571 N N . GLN A 1 74 ? -9.609 5.353 5.680 1.00 72.69 74 GLN A N 1
ATOM 572 C CA . GLN A 1 74 ? -9.497 5.927 7.022 1.00 72.69 74 GLN A CA 1
ATOM 573 C C . GLN A 1 74 ? -10.833 6.434 7.551 1.00 72.69 74 GLN A C 1
ATOM 575 O O . GLN A 1 74 ? -11.104 6.321 8.742 1.00 72.69 74 GLN A O 1
ATOM 580 N N . GLN A 1 75 ? -11.692 6.949 6.673 1.00 75.62 75 GLN A N 1
ATOM 581 C CA . GLN A 1 75 ? -13.028 7.395 7.062 1.00 75.62 75 GLN A CA 1
ATOM 582 C C . GLN A 1 75 ? -14.043 6.242 7.112 1.00 75.62 75 GLN A C 1
ATOM 584 O O . GLN A 1 75 ? -15.219 6.463 7.394 1.00 75.62 75 GLN A O 1
ATOM 589 N N . ARG A 1 76 ? -13.599 5.008 6.838 1.00 79.25 76 ARG A N 1
ATOM 590 C CA . ARG A 1 76 ? -14.408 3.787 6.861 1.00 79.25 76 ARG A CA 1
ATOM 591 C C . ARG A 1 76 ? -14.103 2.921 8.086 1.00 79.25 76 ARG A C 1
ATOM 593 O O . ARG A 1 76 ? -13.166 3.179 8.843 1.00 79.25 76 ARG A O 1
ATOM 600 N N . GLY A 1 77 ? -14.936 1.899 8.283 1.00 81.31 77 GLY A N 1
ATOM 601 C CA . GLY A 1 77 ? -14.840 0.954 9.396 1.00 81.31 77 GLY A CA 1
ATOM 602 C C . GLY A 1 77 ? -13.669 -0.028 9.277 1.00 81.31 77 GLY A C 1
ATOM 603 O O . GLY A 1 77 ? -13.017 -0.132 8.238 1.00 81.31 77 GLY A O 1
ATOM 604 N N . ALA A 1 78 ? -13.414 -0.771 10.357 1.00 86.12 78 ALA A N 1
ATOM 605 C CA . ALA A 1 78 ? -12.288 -1.704 10.462 1.00 86.12 78 ALA A CA 1
ATOM 606 C C . ALA A 1 78 ? -12.288 -2.800 9.378 1.00 86.12 78 ALA A C 1
ATOM 608 O O . ALA A 1 78 ? -11.220 -3.151 8.879 1.00 86.12 78 AL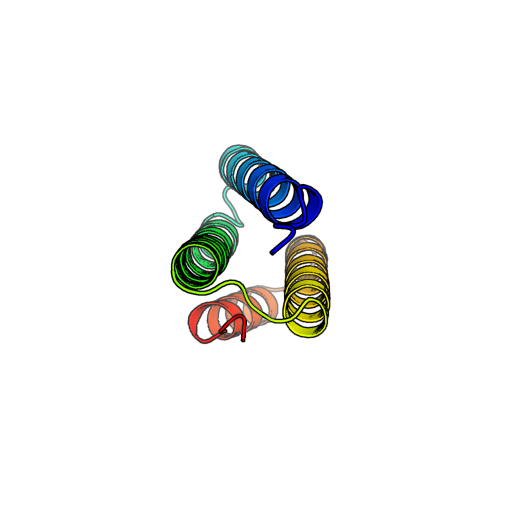A A O 1
ATOM 609 N N . ASP A 1 79 ? -13.463 -3.286 8.973 1.00 89.31 79 ASP A N 1
ATOM 610 C CA . ASP A 1 79 ? -13.592 -4.332 7.950 1.00 89.31 79 ASP A CA 1
ATOM 611 C C . ASP A 1 79 ? -13.081 -3.866 6.580 1.00 89.31 79 ASP A C 1
ATOM 613 O O . ASP A 1 79 ? -12.337 -4.586 5.914 1.00 89.31 79 ASP A O 1
ATOM 617 N N . ASP A 1 80 ? -13.400 -2.628 6.188 1.00 88.31 80 ASP A N 1
ATOM 618 C CA . ASP A 1 80 ? -12.928 -2.046 4.928 1.00 88.31 80 ASP A CA 1
ATOM 619 C C . ASP A 1 80 ? -11.403 -1.852 4.945 1.00 88.31 80 ASP A C 1
ATOM 621 O O . ASP A 1 80 ? -10.720 -2.099 3.946 1.00 88.31 80 ASP A O 1
ATOM 625 N N . ARG A 1 81 ? -10.845 -1.448 6.097 1.00 87.38 81 ARG A N 1
ATOM 626 C CA . ARG A 1 81 ? -9.391 -1.311 6.280 1.00 87.38 81 ARG A CA 1
ATOM 627 C C . ARG A 1 81 ? -8.694 -2.668 6.159 1.00 87.38 81 ARG A C 1
ATOM 629 O O . ARG A 1 81 ? -7.688 -2.775 5.459 1.00 87.38 81 ARG A O 1
ATOM 636 N N . LEU A 1 82 ? -9.239 -3.707 6.794 1.00 89.69 82 LEU A N 1
ATOM 637 C CA . LEU A 1 82 ? -8.697 -5.064 6.729 1.00 89.69 82 LEU A CA 1
ATOM 638 C C . LEU A 1 82 ? -8.771 -5.643 5.310 1.00 89.69 82 LEU A C 1
ATOM 640 O O . LEU A 1 82 ? -7.812 -6.260 4.850 1.00 89.69 82 LEU A O 1
ATOM 644 N N . ALA A 1 83 ? -9.871 -5.407 4.593 1.00 91.19 83 ALA A N 1
ATOM 645 C CA . ALA A 1 83 ? -10.010 -5.825 3.202 1.00 91.19 83 ALA A CA 1
ATOM 646 C C . ALA A 1 83 ? -8.935 -5.188 2.304 1.00 91.19 83 ALA A C 1
ATOM 648 O O . ALA A 1 83 ? -8.305 -5.894 1.517 1.00 91.19 83 ALA A O 1
ATOM 649 N N . LEU A 1 84 ? -8.668 -3.884 2.466 1.00 90.44 84 LEU A N 1
ATOM 650 C CA . LEU A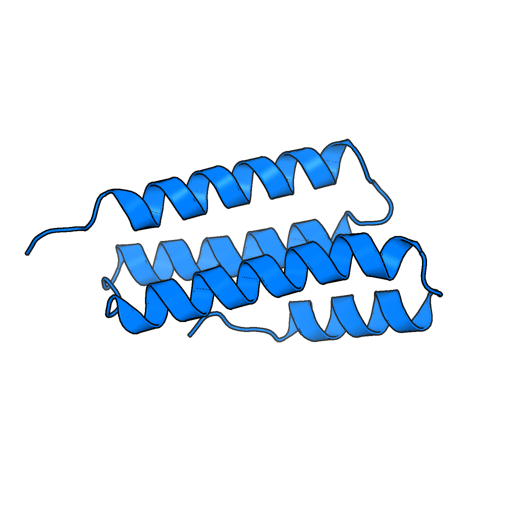 1 84 ? -7.606 -3.202 1.719 1.00 90.44 84 LEU A CA 1
ATOM 651 C C . LEU A 1 84 ? -6.216 -3.768 2.047 1.00 90.44 84 LEU A C 1
ATOM 653 O O . LEU A 1 84 ? -5.411 -3.973 1.142 1.00 90.44 84 LEU A O 1
ATOM 657 N N . LEU A 1 85 ? -5.932 -4.045 3.322 1.00 90.75 85 LEU A N 1
ATOM 658 C CA . LEU A 1 85 ? -4.665 -4.655 3.736 1.00 90.75 85 LEU A CA 1
ATOM 659 C C . LEU A 1 85 ? -4.462 -6.036 3.105 1.00 90.75 85 LEU A C 1
ATOM 661 O O . LEU A 1 85 ? -3.381 -6.319 2.595 1.00 90.75 85 LEU A O 1
ATOM 665 N N . ASN A 1 86 ? -5.501 -6.872 3.107 1.00 91.56 86 ASN A N 1
ATOM 666 C CA . ASN A 1 86 ? -5.446 -8.201 2.503 1.00 91.56 86 ASN A CA 1
ATOM 667 C C . ASN A 1 86 ? -5.231 -8.129 0.988 1.00 91.56 86 ASN A C 1
ATOM 669 O O . ASN A 1 86 ? -4.442 -8.903 0.456 1.00 91.56 86 ASN A O 1
ATOM 673 N N . GLU A 1 87 ? -5.883 -7.186 0.304 1.00 92.44 87 GLU A N 1
ATOM 674 C CA . GLU A 1 87 ? -5.667 -6.952 -1.126 1.00 92.44 87 GLU A CA 1
ATOM 675 C C . GLU A 1 87 ? -4.215 -6.547 -1.416 1.00 92.44 87 GLU A C 1
ATOM 677 O O . GLU A 1 87 ? -3.573 -7.144 -2.278 1.00 92.44 87 GLU A O 1
ATOM 682 N N . LEU A 1 88 ? -3.670 -5.583 -0.664 1.00 90.56 88 LEU A N 1
ATOM 683 C CA . LEU A 1 88 ? -2.282 -5.136 -0.819 1.00 90.56 88 LEU A CA 1
ATOM 684 C C . LEU A 1 88 ? -1.268 -6.250 -0.532 1.00 90.56 88 LEU A C 1
ATOM 686 O O . LEU A 1 88 ? -0.220 -6.298 -1.170 1.00 90.56 88 LEU A O 1
ATOM 690 N N . ALA A 1 89 ? -1.566 -7.148 0.410 1.00 88.56 89 ALA A N 1
ATOM 691 C CA . ALA A 1 89 ? -0.665 -8.229 0.804 1.00 88.56 89 ALA A CA 1
ATOM 692 C C . ALA A 1 89 ? -0.453 -9.290 -0.288 1.00 88.56 89 ALA A C 1
ATOM 694 O O . ALA A 1 89 ? 0.581 -9.958 -0.290 1.00 88.56 89 ALA A O 1
ATOM 695 N N . VAL A 1 90 ? -1.414 -9.448 -1.201 1.00 90.94 90 VAL A N 1
ATOM 696 C CA . VAL A 1 90 ? -1.364 -10.437 -2.295 1.00 90.94 90 VAL A CA 1
ATOM 697 C C . VAL A 1 90 ? -1.210 -9.796 -3.674 1.00 90.94 90 VAL A C 1
ATOM 699 O O . VAL A 1 90 ? -1.181 -10.502 -4.679 1.00 90.94 90 VAL A O 1
ATOM 702 N N . ALA A 1 91 ? -1.150 -8.467 -3.734 1.00 88.75 91 ALA A N 1
ATOM 703 C CA . ALA A 1 91 ? -1.016 -7.735 -4.978 1.00 88.75 91 ALA A CA 1
ATOM 704 C C . ALA A 1 91 ? 0.366 -7.943 -5.614 1.00 88.75 91 ALA A C 1
ATOM 706 O O . ALA A 1 91 ? 1.376 -8.109 -4.930 1.00 88.75 91 ALA A O 1
ATOM 707 N N . GLU A 1 92 ? 0.408 -7.835 -6.942 1.00 82.38 92 GLU A N 1
ATOM 708 C CA . GLU A 1 92 ? 1.637 -7.753 -7.727 1.00 82.38 92 GLU A CA 1
ATOM 709 C C . GLU A 1 92 ? 1.510 -6.629 -8.761 1.00 82.38 92 GLU A C 1
ATOM 711 O O . GLU A 1 92 ? 0.444 -6.413 -9.349 1.00 82.38 92 GLU A O 1
ATOM 716 N N . LEU A 1 93 ? 2.604 -5.897 -8.974 1.00 72.38 93 LEU A N 1
ATOM 717 C CA . LEU A 1 93 ? 2.735 -4.952 -10.079 1.00 72.38 93 LEU A CA 1
ATOM 718 C C . LEU A 1 93 ? 3.368 -5.714 -11.243 1.00 72.38 93 LEU A C 1
ATOM 720 O O . LEU A 1 93 ? 4.568 -5.977 -11.225 1.00 72.38 93 LEU A O 1
ATOM 724 N 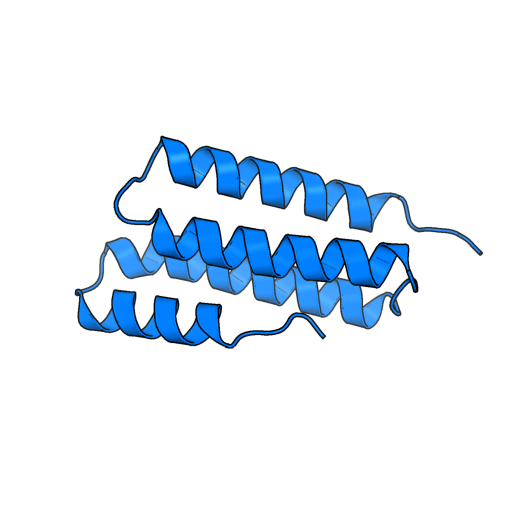N . SER A 1 94 ? 2.530 -6.116 -12.197 1.00 66.88 94 SER A N 1
ATOM 725 C CA . SER A 1 94 ? 2.899 -6.824 -13.428 1.00 66.88 94 SER A CA 1
ATOM 726 C C . SER A 1 94 ? 2.429 -6.067 -14.658 1.00 66.88 94 SER A C 1
ATOM 728 O O . SER A 1 94 ? 1.474 -5.261 -14.529 1.00 66.88 94 SER A O 1
#

Foldseek 3Di:
DDDDPPLVVLLVVLLVVLVVCCVPPVVCVLVSVLLNVQSVVVVVVCVVPNDPPVLSVVLSVVSVVLVVLSVVCVVPDPVSVVVSSVCSNPDHSD

Sequence (94 aa):
MQTQPGGIATYVAFNERVAQLLQSEPDNAAAARLLGQLTGRFVEAFEREPLPSSVDRAAIERLKQWLERLVAVQQRGADDRLALLNELAVAELS

Secondary structure (DSSP, 8-state):
----HHHHHHHHHHHHHHHHHHHH-GGGHHHHHHHHHHHHHHHHHHHHSPPPHHHHHHHHHHHHHHHHHHHHHTTS-HHHHHHHHHHHHH----